Protein AF-A0A1H1L005-F1 (afdb_monomer)

InterPro domains:
  IPR025327 Protein of unknown function DUF4233 [PF14017] (8-118)

Organism: Brevibacterium sandarakinum (NCBI:txid629680)

Mean predicted aligned error: 5.14 Å

pLDDT: mean 87.35, std 7.89, range [63.03, 96.88]

Nearest PDB structures (foldseek):
  5nqn-assembly1_A  TM=6.034E-01  e=4.254E+00  Methylosinus trichosporium OB3b
  6r01-assembly1_A  TM=5.293E-01  e=2.842E+00  Streptomyces lividans 1326
  5nqm-assembly1_A  TM=5.766E-01  e=4.016E+00  Methylosinus trichosporium OB3b
  6q58-assembly1_A  TM=5.335E-01  e=4.506E+00  Streptomyces lividans 1326
  6qyb-assembly1_A  TM=5.284E-01  e=6.010E+00  Streptomyces lividans 1326

Secondary structure (DSSP, 8-state):
-B-SHHHHHHHHHHHHHHHHHHHHHHHIIIIIHHH--S-HHHHHHHHHHHHHHHHHHHHTS--BTT---HHHHHHHHHHHHHHHGGGTSTTHHHHHHHHHHHHHHHHHHHHHHHHHHHHT-

Structure (mmCIF, N/CA/C/O backbone):
data_AF-A0A1H1L005-F1
#
_entry.id   AF-A0A1H1L005-F1
#
loop_
_atom_site.group_PDB
_atom_site.id
_atom_site.type_symbol
_atom_site.label_atom_id
_atom_site.label_alt_id
_atom_site.label_comp_id
_atom_site.label_asym_id
_atom_site.label_entity_id
_atom_site.label_seq_id
_atom_site.pdbx_PDB_ins_code
_atom_site.Cartn_x
_atom_site.Cartn_y
_atom_site.Cartn_z
_atom_site.occupancy
_atom_site.B_iso_or_equiv
_atom_site.auth_seq_id
_atom_site.auth_comp_id
_atom_site.auth_asym_id
_atom_site.auth_atom_id
_atom_site.pdbx_PDB_model_num
ATOM 1 N N . MET A 1 1 ? -13.945 4.319 21.566 1.00 71.94 1 MET A N 1
ATOM 2 C CA . MET A 1 1 ? -12.600 3.715 21.720 1.00 71.94 1 MET A CA 1
ATOM 3 C C . MET A 1 1 ? -11.752 3.962 20.472 1.00 71.94 1 MET A C 1
ATOM 5 O O . MET A 1 1 ? -12.328 4.109 19.393 1.00 71.94 1 MET A O 1
ATOM 9 N N . LYS A 1 2 ? -10.421 4.086 20.618 1.00 74.44 2 LYS A N 1
ATOM 10 C CA . LYS A 1 2 ? -9.481 4.226 19.485 1.00 74.44 2 LYS A CA 1
ATOM 11 C C . LYS A 1 2 ? -9.352 2.876 18.766 1.00 74.44 2 LYS A C 1
ATOM 13 O O . LYS A 1 2 ? -9.221 1.858 19.436 1.00 74.44 2 LYS A O 1
ATOM 18 N N . SER A 1 3 ? -9.413 2.883 17.438 1.00 77.94 3 SER A N 1
ATOM 19 C CA . SER A 1 3 ? -9.249 1.684 16.604 1.00 77.94 3 SER A CA 1
ATOM 20 C C . SER A 1 3 ? -7.772 1.294 16.466 1.00 77.94 3 SER A C 1
ATOM 22 O O . SER A 1 3 ? -6.906 2.175 16.475 1.00 77.94 3 SER A O 1
ATOM 24 N N . LYS A 1 4 ? -7.469 -0.004 16.314 1.00 79.56 4 LYS A N 1
ATOM 25 C CA . LYS A 1 4 ? -6.088 -0.481 16.073 1.00 79.56 4 LYS A CA 1
ATOM 26 C C . LYS A 1 4 ? -5.665 -0.480 14.597 1.00 79.56 4 LYS A C 1
ATOM 28 O O . LYS A 1 4 ? -4.479 -0.651 14.313 1.00 79.56 4 LYS A O 1
ATOM 33 N N . PHE A 1 5 ? -6.593 -0.217 13.674 1.00 81.19 5 PHE A N 1
ATOM 34 C CA . PHE A 1 5 ? -6.327 -0.173 12.230 1.00 81.19 5 PHE A CA 1
ATOM 35 C C . PHE A 1 5 ? -5.168 0.757 11.828 1.00 81.19 5 PHE A C 1
ATOM 37 O O . PHE A 1 5 ? -4.308 0.306 11.072 1.00 81.19 5 PHE A O 1
ATOM 44 N N . PRO A 1 6 ? -5.071 2.012 12.319 1.00 83.94 6 PRO A N 1
ATOM 45 C CA . PRO A 1 6 ? -4.022 2.934 11.876 1.00 83.94 6 PRO A CA 1
ATOM 46 C C . PRO A 1 6 ? -2.606 2.462 12.211 1.00 83.94 6 PRO A C 1
ATOM 48 O O . PRO A 1 6 ? -1.669 2.812 11.507 1.00 83.94 6 PRO A O 1
ATOM 51 N N . VAL A 1 7 ? -2.445 1.665 13.270 1.00 86.56 7 VAL A N 1
ATOM 52 C CA . VAL A 1 7 ? -1.130 1.171 13.692 1.00 86.56 7 VAL A CA 1
ATOM 53 C C . VAL A 1 7 ? -0.712 -0.031 12.847 1.00 86.56 7 VAL A C 1
ATOM 55 O O . VAL A 1 7 ? 0.385 -0.036 12.305 1.00 86.56 7 VAL A O 1
ATOM 58 N N . LEU A 1 8 ? -1.589 -1.033 12.711 1.00 87.81 8 LEU A N 1
ATOM 59 C CA . LEU A 1 8 ? -1.262 -2.286 12.019 1.00 87.81 8 LEU A CA 1
ATOM 60 C C . LEU A 1 8 ? -1.293 -2.156 10.495 1.00 87.81 8 LEU A C 1
ATOM 62 O O . LEU A 1 8 ? -0.403 -2.659 9.827 1.00 87.81 8 LEU A O 1
ATOM 66 N N . CYS A 1 9 ? -2.311 -1.501 9.936 1.00 88.50 9 CYS A N 1
ATOM 67 C CA . CYS A 1 9 ? -2.414 -1.317 8.486 1.00 88.50 9 CYS A CA 1
ATOM 68 C C . CYS A 1 9 ? -1.513 -0.164 8.012 1.00 88.50 9 CYS A C 1
ATOM 70 O O . CYS A 1 9 ? -0.956 -0.218 6.920 1.00 88.50 9 CYS A O 1
ATOM 72 N N . GLY A 1 10 ? -1.348 0.875 8.841 1.00 87.94 10 GLY A N 1
ATOM 73 C CA . GLY A 1 10 ? -0.505 2.023 8.511 1.00 87.94 10 GLY A CA 1
ATOM 74 C C . GLY A 1 10 ? 0.976 1.668 8.402 1.00 87.94 10 GLY A C 1
ATOM 75 O O . GLY A 1 10 ? 1.642 2.176 7.506 1.00 87.94 10 GLY A O 1
ATOM 76 N N . SER A 1 11 ? 1.489 0.765 9.245 1.00 91.56 11 SER A N 1
ATOM 77 C CA . SER A 1 11 ? 2.883 0.315 9.148 1.00 91.56 11 SER A CA 1
ATOM 78 C C . SER A 1 11 ? 3.173 -0.395 7.822 1.00 91.56 11 SER A C 1
ATOM 80 O O . SER A 1 11 ? 4.200 -0.116 7.212 1.00 91.56 11 SER A O 1
ATOM 82 N N . ILE A 1 12 ? 2.250 -1.236 7.338 1.00 92.75 12 ILE A N 1
ATOM 83 C CA . ILE A 1 12 ? 2.375 -1.911 6.036 1.00 92.75 12 ILE A CA 1
ATOM 84 C C . ILE A 1 12 ? 2.445 -0.889 4.900 1.00 92.75 12 ILE A C 1
ATOM 86 O O . ILE A 1 12 ? 3.383 -0.932 4.110 1.00 92.75 12 ILE A O 1
ATOM 90 N N . LEU A 1 13 ? 1.514 0.072 4.872 1.00 89.62 13 LEU A N 1
ATOM 91 C CA . LEU A 1 13 ? 1.487 1.123 3.848 1.00 89.62 13 LEU A CA 1
ATOM 92 C C . LEU A 1 13 ? 2.766 1.968 3.865 1.00 89.62 13 LEU A C 1
ATOM 94 O O . LEU A 1 13 ? 3.284 2.316 2.811 1.00 89.62 13 LEU A O 1
ATOM 98 N N . ILE A 1 14 ? 3.303 2.279 5.049 1.00 92.25 14 ILE A N 1
ATOM 99 C CA . ILE A 1 14 ? 4.568 3.014 5.175 1.00 92.25 14 ILE A CA 1
ATOM 100 C C . ILE A 1 14 ? 5.732 2.189 4.616 1.00 92.25 14 ILE A C 1
ATOM 102 O O . ILE A 1 14 ? 6.546 2.731 3.874 1.00 92.25 14 ILE A O 1
ATOM 106 N N . CYS A 1 15 ? 5.815 0.893 4.930 1.00 92.75 15 CYS A N 1
ATOM 107 C CA . CYS A 1 15 ? 6.839 0.013 4.365 1.00 92.75 15 CYS A CA 1
ATOM 108 C C . CYS A 1 15 ? 6.750 -0.071 2.832 1.00 92.75 15 CYS A C 1
ATOM 110 O O . CYS A 1 15 ? 7.788 -0.058 2.168 1.00 92.75 15 CYS A O 1
ATOM 112 N N . GLU A 1 16 ? 5.542 -0.088 2.263 1.00 91.94 16 GLU A N 1
ATOM 113 C CA . GLU A 1 16 ? 5.354 -0.066 0.806 1.00 91.94 16 GLU A CA 1
ATOM 114 C C . GLU A 1 16 ? 5.920 1.188 0.156 1.00 91.94 16 GLU A C 1
ATOM 116 O O . GLU A 1 16 ? 6.491 1.084 -0.927 1.00 91.94 16 GLU A O 1
ATOM 121 N N . LEU A 1 17 ? 5.827 2.353 0.810 1.00 92.69 17 LEU A N 1
ATOM 122 C CA . LEU A 1 17 ? 6.409 3.585 0.270 1.00 92.69 17 LEU A CA 1
ATOM 123 C C . LEU A 1 17 ? 7.893 3.395 -0.045 1.00 92.69 17 LEU A C 1
ATOM 125 O O . LEU A 1 17 ? 8.337 3.735 -1.137 1.00 9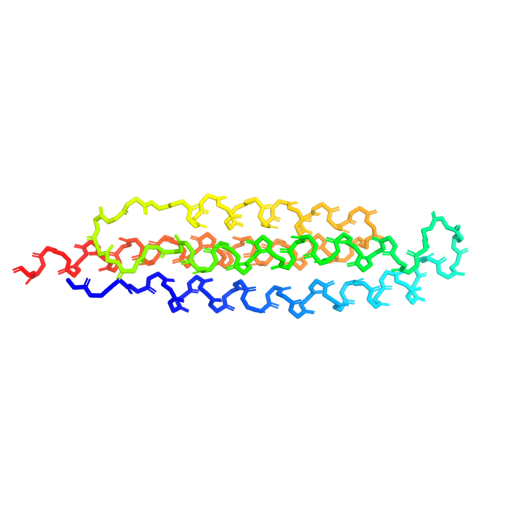2.69 17 LEU A O 1
ATOM 129 N N . PHE A 1 18 ? 8.652 2.797 0.875 1.00 93.88 18 PHE A N 1
ATOM 130 C CA . PHE A 1 18 ? 10.075 2.534 0.657 1.00 93.88 18 PHE A CA 1
ATOM 131 C C . PHE A 1 18 ? 10.306 1.554 -0.494 1.00 93.88 18 PHE A C 1
ATOM 133 O O . PHE A 1 18 ? 11.165 1.785 -1.346 1.00 93.88 18 PHE A O 1
ATOM 140 N N . ILE A 1 19 ? 9.512 0.485 -0.553 1.00 93.31 19 ILE A N 1
ATOM 141 C CA . ILE A 1 19 ? 9.643 -0.554 -1.581 1.00 93.31 19 ILE A CA 1
ATOM 142 C C . ILE A 1 19 ? 9.344 -0.010 -2.968 1.00 93.31 19 ILE A C 1
ATOM 144 O O . ILE A 1 19 ? 10.067 -0.333 -3.903 1.00 93.31 19 ILE A O 1
ATOM 148 N N . VAL A 1 20 ? 8.330 0.840 -3.110 1.00 93.44 20 VAL A N 1
ATOM 149 C CA . VAL A 1 20 ? 7.957 1.442 -4.394 1.00 93.44 20 VAL A CA 1
ATOM 150 C C . VAL A 1 20 ? 9.107 2.276 -4.967 1.00 93.44 20 VAL A C 1
ATOM 152 O O . VAL A 1 20 ? 9.411 2.167 -6.154 1.00 93.44 20 VAL A O 1
ATOM 155 N N . TYR A 1 21 ? 9.814 3.050 -4.140 1.00 93.56 21 TYR A N 1
ATOM 156 C CA . TYR A 1 21 ? 10.984 3.805 -4.606 1.00 93.56 21 TYR A CA 1
ATOM 157 C C . TYR A 1 21 ? 12.205 2.914 -4.865 1.00 93.56 21 TYR A C 1
ATOM 159 O O . TYR A 1 21 ? 12.944 3.159 -5.818 1.00 93.56 21 TYR A O 1
ATOM 167 N N . PHE A 1 22 ? 12.406 1.846 -4.090 1.00 93.50 22 PHE A N 1
ATOM 168 C CA . PHE A 1 22 ? 13.437 0.854 -4.412 1.00 93.50 22 PHE A CA 1
ATOM 169 C C . PHE A 1 22 ? 13.138 0.117 -5.718 1.00 93.50 22 PHE A C 1
ATOM 171 O O . PHE A 1 22 ? 14.051 -0.073 -6.515 1.00 93.50 22 PHE A O 1
ATOM 178 N N . ALA A 1 23 ? 11.874 -0.198 -5.996 1.00 91.56 23 ALA A N 1
ATOM 179 C CA . ALA A 1 23 ? 11.451 -0.790 -7.257 1.00 91.56 23 ALA A CA 1
ATOM 180 C C . ALA A 1 23 ? 11.777 0.125 -8.446 1.00 91.56 23 ALA A C 1
ATOM 182 O O . ALA A 1 23 ? 12.233 -0.372 -9.472 1.00 91.56 23 ALA A O 1
ATOM 183 N N . VAL A 1 24 ? 11.643 1.452 -8.302 1.00 91.94 24 VAL A N 1
ATOM 184 C CA . VAL A 1 24 ? 12.103 2.412 -9.325 1.00 91.94 24 VAL A CA 1
ATOM 185 C C . VAL A 1 24 ? 13.606 2.311 -9.552 1.00 91.94 24 VAL A C 1
ATOM 187 O O . VAL A 1 24 ? 14.035 2.254 -10.702 1.00 91.94 24 VAL A O 1
ATOM 190 N N . LEU A 1 25 ? 14.412 2.277 -8.486 1.00 91.19 25 LEU A N 1
ATOM 191 C CA . LEU A 1 25 ? 15.869 2.162 -8.612 1.00 91.19 25 LEU A CA 1
ATOM 192 C C . LEU A 1 25 ? 16.273 0.838 -9.272 1.00 91.19 25 LEU A C 1
ATOM 194 O O . LEU A 1 25 ? 17.151 0.826 -10.134 1.00 91.19 25 LEU A O 1
ATOM 198 N N . THR A 1 26 ? 15.605 -0.260 -8.915 1.00 90.88 26 THR A N 1
ATOM 199 C CA . THR A 1 26 ? 15.804 -1.577 -9.528 1.00 90.88 26 THR A CA 1
ATOM 200 C C . THR A 1 26 ? 15.400 -1.578 -11.002 1.00 90.88 26 THR A C 1
ATOM 202 O O . THR A 1 26 ? 16.196 -1.993 -11.840 1.00 90.88 26 THR A O 1
ATOM 205 N N . ALA A 1 27 ? 14.214 -1.061 -11.339 1.00 88.62 27 ALA A N 1
ATOM 206 C CA . ALA A 1 27 ? 13.734 -0.956 -12.718 1.00 88.62 27 ALA A CA 1
ATOM 207 C C . ALA A 1 27 ? 14.667 -0.091 -13.574 1.00 88.62 27 ALA A C 1
ATOM 209 O O . ALA A 1 27 ? 15.019 -0.462 -14.693 1.00 88.62 27 ALA A O 1
ATOM 210 N N . TYR A 1 28 ? 15.109 1.047 -13.032 1.00 87.06 28 TYR A N 1
ATOM 211 C CA . TYR A 1 28 ? 16.026 1.942 -13.723 1.00 87.06 28 TYR A CA 1
ATOM 212 C C . TYR A 1 28 ? 17.402 1.301 -13.945 1.00 87.06 28 TYR A C 1
ATOM 214 O O . TYR A 1 28 ? 17.963 1.398 -15.036 1.00 87.06 28 TYR A O 1
ATOM 222 N N . GLY A 1 29 ? 17.937 0.637 -12.918 1.00 83.94 29 GLY A N 1
ATOM 223 C CA . GLY A 1 29 ? 19.269 0.038 -12.947 1.00 83.94 29 GLY A CA 1
ATOM 224 C C . GLY A 1 29 ? 19.380 -1.220 -13.809 1.00 83.94 29 GLY A C 1
ATOM 225 O O . GLY A 1 29 ? 20.430 -1.423 -14.415 1.00 83.94 29 GLY A O 1
ATOM 226 N N . LEU A 1 30 ? 18.330 -2.046 -13.863 1.00 80.69 30 LEU A N 1
ATOM 227 C CA . LEU A 1 30 ? 18.365 -3.352 -14.532 1.00 80.69 30 LEU A CA 1
ATOM 228 C C . LEU A 1 30 ? 17.716 -3.349 -15.920 1.00 80.69 30 LEU A C 1
ATOM 230 O O . LEU A 1 30 ? 18.279 -3.917 -16.848 1.00 80.69 30 LEU A O 1
ATOM 234 N N . GLU A 1 31 ? 16.557 -2.709 -16.071 1.00 71.38 31 GLU A N 1
ATOM 235 C CA . GLU A 1 31 ? 15.689 -2.909 -17.242 1.00 71.38 31 GLU A CA 1
ATOM 236 C C . GLU A 1 31 ? 15.739 -1.705 -18.190 1.00 71.38 31 GLU A C 1
ATOM 238 O O . GLU A 1 31 ? 15.993 -1.820 -19.388 1.00 71.38 31 GLU A O 1
ATOM 243 N N . VAL A 1 32 ? 15.550 -0.502 -17.646 1.00 70.12 32 VAL A N 1
ATOM 244 C CA . VAL A 1 32 ? 15.390 0.717 -18.450 1.00 70.12 32 VAL A CA 1
ATOM 245 C C . VAL A 1 32 ? 16.683 1.156 -19.123 1.00 70.12 32 VAL A C 1
ATOM 247 O O . VAL A 1 32 ? 16.665 1.564 -20.284 1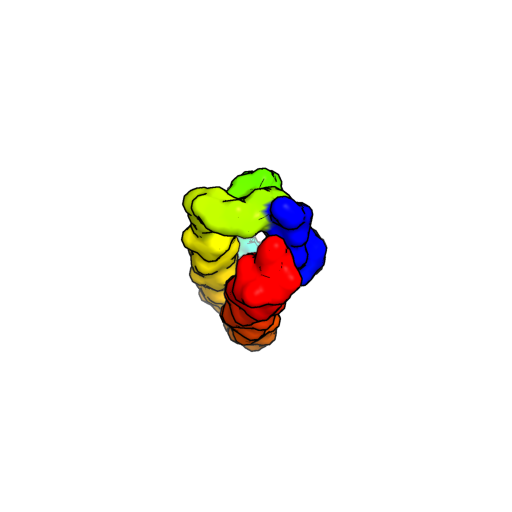.00 70.12 32 VAL A O 1
ATOM 250 N N . LYS A 1 33 ? 17.816 1.048 -18.423 1.00 64.44 33 LYS A N 1
ATOM 251 C CA . LYS A 1 33 ? 19.116 1.403 -19.000 1.00 64.44 33 LYS A CA 1
ATOM 252 C C . LYS A 1 33 ? 19.512 0.476 -20.158 1.00 64.44 33 LYS A C 1
ATOM 254 O O . LYS A 1 33 ? 20.330 0.864 -20.982 1.00 64.44 33 LYS A O 1
ATOM 259 N N . ALA A 1 34 ? 18.945 -0.731 -20.204 1.00 63.03 34 ALA A N 1
ATOM 260 C CA . ALA A 1 34 ? 19.203 -1.719 -21.244 1.00 63.03 34 ALA A CA 1
ATOM 261 C C . ALA A 1 34 ? 18.210 -1.630 -22.417 1.00 63.03 34 ALA A C 1
ATOM 263 O O . ALA A 1 34 ? 18.590 -1.927 -23.546 1.00 63.03 34 ALA A O 1
ATOM 264 N N . ALA A 1 35 ? 16.959 -1.224 -22.164 1.00 66.19 35 ALA A N 1
ATOM 265 C CA . ALA A 1 35 ? 15.874 -1.285 -23.146 1.00 66.19 35 ALA A CA 1
ATOM 266 C C . ALA A 1 35 ? 15.448 0.067 -23.760 1.00 66.19 35 ALA A C 1
ATOM 268 O O . ALA A 1 35 ? 14.608 0.056 -24.656 1.00 66.19 35 ALA A O 1
ATOM 269 N N . GLU A 1 36 ? 15.945 1.215 -23.266 1.00 67.00 36 GLU A N 1
ATOM 270 C CA . GLU A 1 36 ? 15.556 2.587 -23.689 1.00 67.00 36 GLU A CA 1
ATOM 271 C C . GLU A 1 36 ? 14.031 2.863 -23.727 1.00 67.00 36 GLU A C 1
ATOM 273 O O . GLU A 1 36 ? 13.567 3.850 -24.293 1.00 67.00 36 GLU A O 1
ATOM 278 N N . SER A 1 37 ? 13.219 2.017 -23.091 1.00 68.25 37 SER A N 1
ATOM 279 C CA . SER A 1 37 ? 11.763 2.008 -23.265 1.00 68.25 37 SER A CA 1
ATOM 280 C C . SER A 1 37 ? 11.015 3.012 -22.384 1.00 68.25 37 SER A C 1
ATOM 282 O O . SER A 1 37 ? 9.943 3.487 -22.757 1.00 68.25 37 SER A O 1
ATOM 284 N N . LEU A 1 38 ? 11.554 3.341 -21.207 1.00 71.88 38 LEU A N 1
ATOM 285 C CA . LEU A 1 38 ? 10.918 4.201 -20.205 1.00 71.88 38 LEU A CA 1
ATOM 286 C C . LEU A 1 38 ? 11.921 5.224 -19.679 1.00 71.88 38 LEU A C 1
ATOM 288 O O . LEU A 1 38 ? 13.057 4.892 -19.380 1.00 71.88 38 LEU A O 1
ATOM 292 N N . SER A 1 39 ? 11.514 6.475 -19.498 1.00 83.25 39 SER A N 1
ATOM 293 C CA . SER A 1 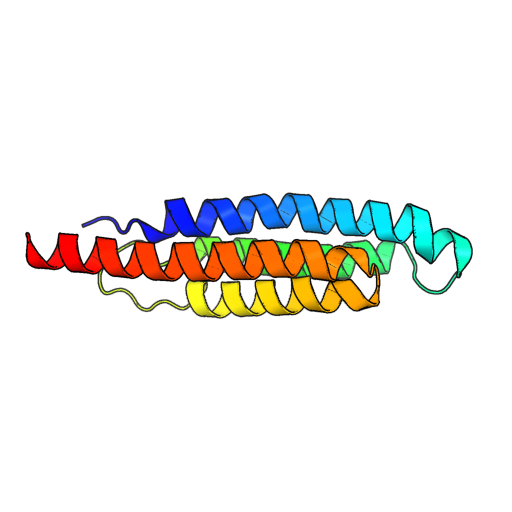39 ? 12.362 7.469 -18.831 1.00 83.25 39 SER A CA 1
ATOM 294 C C . SER A 1 39 ? 12.295 7.333 -17.304 1.00 83.25 39 SER A C 1
ATOM 296 O O . SER A 1 39 ? 11.274 6.930 -16.736 1.00 83.25 39 SER A O 1
ATOM 298 N N . LEU A 1 40 ? 13.355 7.762 -16.608 1.00 84.06 40 LEU A N 1
ATOM 299 C CA . LEU A 1 40 ? 13.362 7.854 -15.141 1.00 84.06 40 LEU A CA 1
ATOM 300 C C . LEU A 1 40 ? 12.186 8.698 -14.612 1.00 84.06 40 LEU A C 1
ATOM 302 O O . LEU A 1 40 ? 11.593 8.364 -13.587 1.00 84.06 40 LEU A O 1
ATOM 306 N N . GLY A 1 41 ? 11.810 9.758 -15.336 1.00 87.12 41 GLY A N 1
ATOM 307 C CA . GLY A 1 41 ? 10.675 10.611 -14.980 1.00 87.12 41 GLY A CA 1
ATOM 308 C C . GLY A 1 41 ? 9.341 9.858 -14.962 1.00 87.12 41 GLY A C 1
ATOM 309 O O . GLY A 1 41 ? 8.546 10.054 -14.047 1.00 87.12 41 GLY A O 1
ATOM 310 N N . GLN A 1 42 ? 9.112 8.950 -15.917 1.00 87.75 42 GLN A N 1
ATOM 311 C CA . GLN A 1 42 ? 7.891 8.135 -15.967 1.00 87.75 42 GLN A CA 1
ATOM 312 C C . GLN A 1 42 ? 7.823 7.128 -14.813 1.00 87.75 42 GLN A C 1
ATOM 314 O O . GLN A 1 42 ? 6.764 6.973 -14.203 1.00 87.75 42 GLN A O 1
ATOM 319 N N . LEU A 1 43 ? 8.948 6.489 -14.471 1.00 87.88 43 LEU A N 1
ATOM 320 C CA . LEU A 1 43 ? 9.014 5.576 -13.326 1.00 87.88 43 LEU A CA 1
ATOM 321 C C . LEU A 1 43 ? 8.740 6.304 -12.005 1.00 87.88 43 LEU A C 1
ATOM 323 O O . LEU A 1 43 ? 7.932 5.843 -11.199 1.00 87.88 43 LEU A O 1
ATOM 327 N N . LEU A 1 44 ? 9.372 7.464 -11.801 1.00 91.75 44 LEU A N 1
ATOM 328 C CA . LEU A 1 44 ? 9.161 8.281 -10.606 1.00 91.75 44 LEU A CA 1
ATOM 329 C C . LEU A 1 44 ? 7.723 8.790 -10.505 1.00 91.75 44 LEU A C 1
ATOM 331 O O . LEU A 1 44 ? 7.175 8.830 -9.403 1.00 91.75 44 LEU A O 1
ATOM 335 N N . LEU A 1 45 ? 7.098 9.146 -11.630 1.00 92.75 45 LEU A N 1
ATOM 336 C CA . LEU A 1 45 ? 5.695 9.548 -11.655 1.00 92.75 45 LEU A CA 1
ATOM 337 C C . LEU A 1 45 ? 4.783 8.392 -11.226 1.00 92.75 45 LEU A C 1
ATOM 339 O O . LEU A 1 45 ? 3.966 8.574 -10.324 1.00 92.75 45 LEU A O 1
ATOM 343 N N . GLY A 1 46 ? 4.955 7.201 -11.808 1.00 90.75 46 GLY A N 1
ATOM 344 C CA . GLY A 1 46 ? 4.169 6.018 -11.443 1.00 90.75 46 GLY A CA 1
ATOM 345 C C . GLY A 1 46 ? 4.326 5.644 -9.966 1.00 90.75 46 GLY A C 1
ATOM 346 O O . GLY A 1 46 ? 3.337 5.462 -9.256 1.00 90.75 46 GLY A O 1
ATOM 347 N N . ALA A 1 47 ? 5.564 5.633 -9.472 1.00 92.25 47 ALA A N 1
ATOM 348 C CA . ALA A 1 47 ? 5.867 5.401 -8.064 1.00 92.25 47 ALA A CA 1
ATOM 349 C C . ALA A 1 47 ? 5.245 6.451 -7.135 1.00 92.25 47 ALA A C 1
ATOM 351 O O . ALA A 1 47 ? 4.673 6.106 -6.102 1.00 92.25 47 ALA A O 1
ATOM 352 N N . SER A 1 48 ? 5.293 7.729 -7.518 1.00 92.94 48 SER A N 1
ATOM 353 C CA . SER A 1 48 ? 4.704 8.815 -6.730 1.00 92.94 48 SER A CA 1
ATOM 354 C C . SER A 1 48 ? 3.180 8.711 -6.657 1.00 92.94 48 SER A C 1
ATOM 356 O O . SER A 1 48 ? 2.604 8.994 -5.609 1.00 92.94 48 SER A O 1
ATOM 358 N N . VAL A 1 49 ? 2.515 8.251 -7.722 1.00 93.56 49 VAL A N 1
ATOM 359 C CA . VAL A 1 49 ? 1.066 7.984 -7.700 1.00 93.56 49 VAL A CA 1
ATOM 360 C C . VAL A 1 49 ? 0.729 6.887 -6.688 1.00 93.56 49 VAL A C 1
ATOM 362 O O . VAL A 1 49 ? -0.166 7.076 -5.862 1.00 93.56 49 VAL A O 1
ATOM 365 N N . ILE A 1 50 ? 1.467 5.772 -6.698 1.00 92.94 50 ILE A N 1
ATOM 366 C CA . ILE A 1 50 ? 1.275 4.684 -5.724 1.00 92.94 50 ILE A CA 1
ATOM 367 C C . ILE A 1 50 ? 1.541 5.191 -4.300 1.00 92.94 50 ILE A C 1
ATOM 369 O O . ILE A 1 50 ? 0.748 4.930 -3.395 1.00 92.94 50 ILE A O 1
ATOM 373 N N . ALA A 1 51 ? 2.603 5.976 -4.108 1.00 92.31 51 ALA A N 1
ATOM 374 C CA . ALA A 1 51 ? 2.958 6.547 -2.815 1.00 92.31 51 ALA A CA 1
ATOM 375 C C . ALA A 1 51 ? 1.867 7.476 -2.262 1.00 92.31 51 ALA A C 1
ATOM 377 O O . ALA A 1 51 ? 1.456 7.346 -1.107 1.00 92.31 51 ALA A O 1
ATOM 378 N N . VAL A 1 52 ? 1.339 8.379 -3.091 1.00 93.50 52 VAL A N 1
ATOM 379 C CA . VAL A 1 52 ? 0.231 9.263 -2.707 1.00 93.50 52 VAL A CA 1
ATOM 380 C C . VAL A 1 52 ? -1.007 8.445 -2.343 1.00 93.50 52 VAL A C 1
ATOM 382 O O . VAL A 1 52 ? -1.625 8.717 -1.315 1.00 93.50 52 VAL A O 1
ATOM 385 N N . LEU A 1 53 ? -1.348 7.411 -3.118 1.00 91.56 53 LEU A N 1
ATOM 386 C CA . LEU A 1 53 ? -2.477 6.532 -2.799 1.00 91.56 53 LEU A CA 1
ATOM 387 C C . LEU A 1 53 ? -2.282 5.794 -1.470 1.00 91.56 53 LEU A C 1
ATOM 389 O O . LEU A 1 53 ? -3.229 5.708 -0.686 1.00 91.56 53 LEU A O 1
ATOM 393 N N . ALA A 1 54 ? -1.072 5.319 -1.175 1.00 90.56 54 ALA A N 1
ATOM 394 C CA . ALA A 1 54 ? -0.749 4.680 0.098 1.00 90.56 54 ALA A CA 1
ATOM 395 C C . ALA A 1 54 ? -0.857 5.658 1.280 1.00 90.56 54 ALA A C 1
ATOM 397 O O . ALA A 1 54 ? -1.449 5.319 2.308 1.00 90.56 54 ALA A O 1
ATOM 398 N N . ILE A 1 55 ? -0.384 6.898 1.123 1.00 90.44 55 ILE A N 1
ATOM 399 C CA . ILE A 1 55 ? -0.524 7.951 2.142 1.00 90.44 55 ILE A CA 1
ATOM 400 C C . ILE A 1 55 ? -2.002 8.293 2.366 1.00 90.44 55 ILE A C 1
ATOM 402 O O . ILE A 1 55 ? -2.466 8.323 3.507 1.00 90.44 55 ILE A O 1
ATOM 406 N N . VAL A 1 56 ? -2.765 8.513 1.293 1.00 90.19 56 VAL A N 1
ATOM 407 C CA . VAL A 1 56 ? -4.202 8.818 1.373 1.00 90.19 56 VAL A CA 1
ATOM 408 C C . VAL A 1 56 ? -4.960 7.659 2.023 1.00 90.19 56 VAL A C 1
ATOM 410 O O . VAL A 1 56 ? -5.785 7.885 2.909 1.00 90.19 56 VAL A O 1
ATOM 413 N N . SER A 1 57 ? -4.633 6.420 1.654 1.00 88.50 57 SER A N 1
ATOM 414 C CA . SER A 1 57 ? -5.157 5.207 2.284 1.00 88.50 57 SER A CA 1
ATOM 415 C C . SER A 1 57 ? -4.893 5.199 3.793 1.00 88.50 57 SER A C 1
ATOM 417 O O . SER A 1 57 ? -5.834 5.056 4.578 1.00 88.50 57 SER A O 1
ATOM 419 N N . ALA A 1 58 ? -3.649 5.459 4.211 1.00 88.19 58 ALA A N 1
ATOM 420 C CA . ALA A 1 58 ? -3.257 5.488 5.618 1.00 88.19 58 ALA A CA 1
ATOM 421 C C . ALA A 1 58 ? -3.985 6.592 6.406 1.00 88.19 58 ALA A C 1
ATOM 423 O O . ALA A 1 58 ? -4.435 6.368 7.533 1.00 88.19 58 ALA A O 1
ATOM 424 N N . VAL A 1 59 ? -4.154 7.776 5.809 1.00 87.06 59 VAL A N 1
ATOM 425 C CA . VAL A 1 59 ? -4.885 8.903 6.414 1.00 87.06 59 VAL A CA 1
ATOM 426 C C . VAL A 1 59 ? -6.372 8.582 6.586 1.00 87.06 59 VAL A C 1
ATOM 428 O O . VAL A 1 59 ? -6.968 8.978 7.593 1.00 87.06 59 VAL A O 1
ATOM 431 N N . LEU A 1 60 ? -6.958 7.853 5.633 1.00 86.25 60 LEU A N 1
ATOM 432 C CA . LEU A 1 60 ? -8.373 7.474 5.599 1.00 86.25 60 LEU A CA 1
ATOM 433 C C . LEU A 1 60 ? -8.687 6.154 6.322 1.00 86.25 60 LEU A C 1
ATOM 435 O O . LEU A 1 60 ? -9.834 5.687 6.283 1.00 86.25 60 LEU A O 1
ATOM 439 N N . LEU A 1 61 ? -7.707 5.543 6.995 1.00 85.06 61 LEU A N 1
ATOM 440 C CA . LEU A 1 61 ? -7.959 4.398 7.865 1.00 85.06 61 LEU A CA 1
ATOM 441 C C . LEU A 1 61 ? -8.899 4.794 9.020 1.00 85.06 61 LEU A C 1
ATOM 443 O O . LEU A 1 61 ? -8.772 5.883 9.592 1.00 85.06 61 LEU A O 1
ATOM 447 N N . PRO A 1 62 ? -9.848 3.917 9.397 1.00 81.19 62 PRO A N 1
ATOM 448 C CA . PRO A 1 62 ? -10.813 4.210 10.450 1.00 81.19 62 PRO A CA 1
ATOM 449 C C . PRO A 1 62 ? -10.087 4.444 11.782 1.00 81.19 62 PRO A C 1
ATOM 451 O O . PRO A 1 62 ? -9.369 3.579 12.278 1.00 81.19 62 PRO A O 1
ATOM 454 N N . ARG A 1 63 ? -10.277 5.626 12.382 1.00 79.81 63 ARG A N 1
ATOM 455 C CA . ARG A 1 63 ? -9.645 5.990 13.671 1.00 79.81 63 ARG A CA 1
ATOM 456 C C . ARG A 1 63 ? -10.525 5.640 14.871 1.00 79.81 63 ARG A C 1
ATOM 458 O O . ARG A 1 63 ? -10.041 5.536 16.001 1.00 79.81 63 ARG A O 1
ATOM 465 N N . ARG A 1 64 ? -11.823 5.458 14.631 1.00 75.44 64 ARG A N 1
ATOM 466 C CA . ARG A 1 64 ? -12.842 5.111 15.628 1.00 75.44 64 ARG A CA 1
ATOM 467 C C . ARG A 1 64 ? -13.515 3.799 15.231 1.00 75.44 64 ARG A C 1
ATOM 469 O O . ARG A 1 64 ? -13.787 3.565 14.055 1.00 75.44 64 ARG A O 1
ATOM 476 N N . ILE A 1 65 ? -13.829 2.977 16.228 1.00 73.19 65 ILE A N 1
ATOM 477 C CA . ILE A 1 65 ? -14.630 1.762 16.038 1.00 73.19 65 ILE A CA 1
ATOM 478 C C . ILE A 1 65 ? -16.027 2.163 15.530 1.00 73.19 65 ILE A C 1
ATOM 480 O O . ILE A 1 65 ? -16.630 3.085 16.073 1.00 73.19 65 ILE A O 1
ATOM 484 N N . GLY A 1 66 ? -16.509 1.505 14.469 1.00 68.94 66 GLY A N 1
ATOM 485 C CA . GLY A 1 66 ? -17.806 1.789 13.828 1.00 68.94 66 GLY A CA 1
ATOM 486 C C . GLY A 1 66 ? -17.769 2.804 12.675 1.00 68.94 66 GLY A C 1
ATOM 487 O O . GLY A 1 66 ? -18.780 3.006 12.008 1.00 68.94 66 GLY A O 1
ATOM 488 N N . GLN A 1 67 ? -16.618 3.423 12.392 1.00 77.88 67 GLN A N 1
ATOM 489 C CA . GLN A 1 67 ? -16.465 4.338 11.258 1.00 77.88 67 GLN A CA 1
ATOM 490 C C . GLN A 1 67 ? -16.440 3.577 9.917 1.00 77.88 67 GLN A C 1
ATOM 492 O O . GLN A 1 67 ? -15.947 2.447 9.836 1.00 77.88 67 GLN A O 1
ATOM 497 N N . LYS A 1 68 ? -16.936 4.214 8.843 1.00 74.75 68 LYS A N 1
ATOM 498 C CA . LYS A 1 68 ? -16.768 3.716 7.465 1.00 74.75 68 LYS A CA 1
ATOM 499 C C . LYS A 1 68 ? -15.277 3.484 7.174 1.00 74.75 68 LYS A C 1
ATOM 501 O O . LYS A 1 68 ? -14.429 4.198 7.706 1.00 74.75 68 LYS A O 1
ATOM 506 N N . ARG A 1 69 ? -14.964 2.495 6.327 1.00 80.81 69 ARG A N 1
ATOM 507 C CA . ARG A 1 69 ? -13.593 1.997 6.085 1.00 80.81 69 ARG A CA 1
ATOM 508 C C . ARG A 1 69 ? -13.042 2.330 4.682 1.00 80.81 69 ARG A C 1
ATOM 510 O O . ARG A 1 69 ? -12.559 1.416 4.015 1.00 80.81 69 ARG A O 1
ATOM 517 N N . PRO A 1 70 ? -13.096 3.588 4.199 1.00 82.50 70 PRO A N 1
ATOM 518 C CA . PRO A 1 70 ? -12.633 3.914 2.849 1.00 82.50 70 PRO A CA 1
ATOM 519 C C . PRO A 1 70 ? -11.131 3.639 2.661 1.00 82.50 70 PRO A C 1
ATOM 521 O O . PRO A 1 70 ? -10.740 3.152 1.605 1.00 82.50 70 PRO A O 1
ATOM 524 N N . GLY A 1 71 ? -10.302 3.839 3.698 1.00 81.62 71 GLY A N 1
ATOM 525 C CA . GLY A 1 71 ? -8.868 3.531 3.636 1.00 81.62 71 GLY A CA 1
ATOM 526 C C . GLY A 1 71 ? -8.557 2.051 3.380 1.00 81.62 71 GLY A C 1
ATOM 527 O O . GLY A 1 71 ? -7.593 1.736 2.699 1.00 81.62 71 GLY A O 1
ATOM 528 N N . VAL A 1 72 ? -9.406 1.116 3.825 1.00 87.31 72 VAL A N 1
ATOM 529 C CA . VAL A 1 72 ? -9.167 -0.317 3.565 1.00 87.31 72 VAL A CA 1
ATOM 530 C C . VAL A 1 72 ? -9.334 -0.645 2.079 1.00 87.31 72 VAL A C 1
ATOM 532 O O . VAL A 1 72 ? -8.547 -1.409 1.527 1.00 87.31 72 VAL A O 1
ATOM 535 N N . ALA A 1 73 ? -10.331 -0.050 1.419 1.00 89.88 73 ALA A N 1
ATOM 536 C CA . ALA A 1 73 ? -10.539 -0.232 -0.016 1.00 89.88 73 ALA A CA 1
ATOM 537 C C . ALA A 1 73 ? -9.382 0.368 -0.829 1.00 89.88 73 ALA A C 1
ATOM 539 O O . ALA A 1 73 ? -8.875 -0.280 -1.740 1.00 89.88 73 ALA A O 1
ATOM 540 N N . LEU A 1 74 ? -8.914 1.565 -0.457 1.00 89.56 74 LEU A N 1
ATOM 541 C CA . LEU A 1 74 ? -7.759 2.194 -1.104 1.00 89.56 74 LEU A CA 1
ATOM 542 C C . LEU A 1 74 ? -6.471 1.391 -0.915 1.00 89.56 74 LEU A C 1
ATOM 544 O O . LEU A 1 74 ? -5.692 1.279 -1.854 1.00 89.56 74 LEU A O 1
ATOM 548 N N . GLY A 1 75 ? -6.256 0.786 0.253 1.00 91.31 75 GLY A N 1
ATOM 549 C CA . GLY A 1 75 ? -5.103 -0.088 0.457 1.00 91.31 75 GLY A CA 1
ATOM 550 C C . GLY A 1 75 ? -5.114 -1.305 -0.471 1.00 91.31 75 GLY A C 1
ATOM 551 O O . GLY A 1 75 ? -4.082 -1.629 -1.038 1.00 91.31 75 GLY A O 1
ATOM 552 N N . TRP A 1 76 ? -6.273 -1.913 -0.743 1.00 94.69 76 TRP A N 1
ATOM 553 C CA . TRP A 1 76 ? -6.368 -2.969 -1.763 1.00 94.69 76 TRP A CA 1
ATOM 554 C C . TRP A 1 76 ? -6.043 -2.480 -3.178 1.00 94.69 76 TRP A C 1
ATOM 556 O O . TRP A 1 76 ? -5.437 -3.216 -3.952 1.00 94.69 76 TRP A O 1
ATOM 566 N N . VAL A 1 77 ? -6.395 -1.236 -3.515 1.00 95.00 77 VAL A N 1
ATOM 567 C CA . VAL A 1 77 ? -5.980 -0.630 -4.790 1.00 95.00 77 VAL A CA 1
ATOM 568 C C . VAL A 1 77 ? -4.457 -0.496 -4.847 1.00 95.00 77 VAL A C 1
ATOM 570 O O . VAL A 1 77 ? -3.858 -0.878 -5.848 1.00 95.00 77 VAL A O 1
ATOM 573 N N . VAL A 1 78 ? -3.822 -0.031 -3.766 1.00 93.94 78 VAL A N 1
ATOM 574 C CA . VAL A 1 78 ? -2.353 0.040 -3.657 1.00 93.94 78 VAL A CA 1
ATOM 575 C C . VAL A 1 78 ? -1.724 -1.341 -3.847 1.00 93.94 78 VAL A C 1
ATOM 577 O O . VAL A 1 78 ? -0.788 -1.465 -4.630 1.00 93.94 78 VAL A O 1
ATOM 580 N N . GLN A 1 79 ? -2.293 -2.383 -3.235 1.00 95.69 79 GLN A N 1
ATOM 581 C CA . GLN A 1 79 ? -1.819 -3.759 -3.401 1.00 95.69 79 GLN A CA 1
ATOM 582 C C . GLN A 1 79 ? -1.847 -4.229 -4.866 1.00 95.69 79 GLN A C 1
ATOM 584 O O . GLN A 1 79 ? -0.888 -4.823 -5.356 1.00 95.69 79 GLN A O 1
ATOM 589 N N . ILE A 1 80 ? -2.930 -3.942 -5.593 1.00 95.56 80 ILE A N 1
ATOM 590 C CA . ILE A 1 80 ? -3.057 -4.309 -7.013 1.00 95.56 80 ILE A CA 1
ATOM 591 C C . ILE A 1 80 ? -2.055 -3.528 -7.871 1.00 95.56 80 ILE A C 1
ATOM 593 O O . ILE A 1 80 ? -1.457 -4.092 -8.791 1.00 95.56 80 ILE A O 1
ATOM 597 N N . LEU A 1 81 ? -1.844 -2.244 -7.574 1.00 94.00 81 LEU A N 1
ATOM 598 C CA . LEU A 1 81 ? -0.848 -1.429 -8.272 1.00 94.00 81 LEU A CA 1
ATOM 599 C C . LEU A 1 81 ? 0.572 -1.941 -8.018 1.00 94.00 81 LEU A C 1
ATOM 601 O O . LEU A 1 81 ? 1.361 -2.041 -8.958 1.00 94.00 81 LEU A O 1
ATOM 605 N N . LEU A 1 82 ? 0.878 -2.332 -6.778 1.00 94.12 82 LEU A N 1
ATOM 606 C CA . LEU A 1 82 ? 2.161 -2.933 -6.431 1.00 94.12 82 LEU A CA 1
ATOM 607 C C . LEU A 1 82 ? 2.363 -4.257 -7.178 1.00 94.12 82 LEU A C 1
ATOM 609 O O . LEU A 1 82 ? 3.417 -4.465 -7.772 1.00 94.12 82 LEU A O 1
ATOM 613 N N . LEU A 1 83 ? 1.339 -5.110 -7.249 1.00 96.06 83 LEU A N 1
ATOM 614 C CA . LEU A 1 83 ? 1.385 -6.342 -8.043 1.00 96.06 83 LEU A CA 1
ATOM 615 C C . LEU A 1 83 ? 1.605 -6.063 -9.536 1.00 96.06 83 LEU A C 1
ATOM 617 O O . LEU A 1 83 ? 2.391 -6.748 -10.184 1.00 96.06 83 LEU A O 1
ATOM 621 N N . SER A 1 84 ? 0.961 -5.024 -10.070 1.00 94.06 84 SER A N 1
ATOM 622 C CA . SER A 1 84 ? 1.104 -4.610 -11.472 1.00 94.06 84 SER A CA 1
ATOM 623 C C . SER A 1 84 ? 2.514 -4.103 -11.794 1.00 94.06 84 SER A C 1
ATOM 625 O O . SER A 1 84 ? 2.962 -4.220 -12.932 1.00 94.06 84 SER A O 1
ATOM 627 N N . SER A 1 85 ? 3.265 -3.605 -10.803 1.00 90.56 85 SER A N 1
ATOM 628 C CA . SER A 1 85 ? 4.683 -3.264 -10.997 1.00 90.56 85 SER A CA 1
ATOM 629 C C . SER A 1 85 ? 5.556 -4.485 -11.341 1.00 90.56 85 SER A C 1
ATOM 631 O O . SER A 1 85 ? 6.619 -4.328 -11.944 1.00 90.56 85 SER A O 1
ATOM 633 N N . GLY A 1 86 ? 5.066 -5.702 -11.064 1.00 91.31 86 GLY A N 1
ATOM 634 C CA . GLY A 1 86 ? 5.663 -6.972 -11.480 1.00 91.31 86 GLY A CA 1
ATOM 635 C C . GLY A 1 86 ? 5.889 -7.104 -12.986 1.00 91.31 86 GLY A C 1
ATOM 636 O O . GLY A 1 86 ? 6.835 -7.765 -13.402 1.00 91.31 86 GLY A O 1
ATOM 637 N N . PHE A 1 87 ? 5.081 -6.433 -13.811 1.00 90.00 87 PHE A N 1
ATOM 638 C CA . PHE A 1 87 ? 5.269 -6.433 -15.267 1.00 90.00 87 PHE A CA 1
ATOM 639 C C . PHE A 1 87 ? 6.493 -5.632 -15.724 1.00 90.00 87 PHE A C 1
ATOM 641 O O . PHE A 1 87 ? 6.974 -5.846 -16.831 1.00 90.00 87 PHE A O 1
ATOM 648 N N . ILE A 1 88 ? 6.987 -4.717 -14.887 1.00 87.06 88 ILE A N 1
ATOM 649 C CA . ILE A 1 88 ? 8.214 -3.955 -15.146 1.00 87.06 88 ILE A CA 1
ATOM 650 C C . ILE A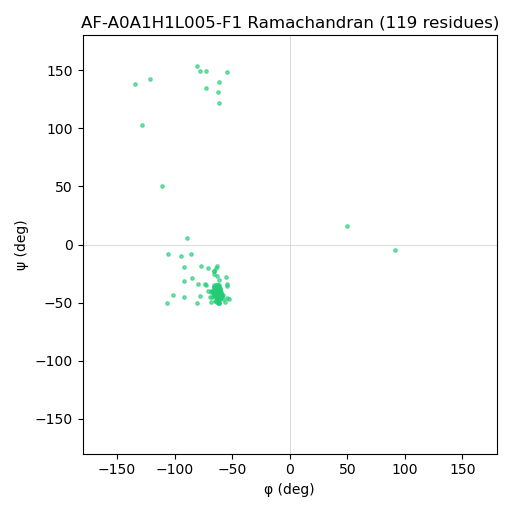 1 88 ? 9.404 -4.695 -14.539 1.00 87.06 88 ILE A C 1
ATOM 652 O O . ILE A 1 88 ? 10.439 -4.834 -15.176 1.00 87.06 88 ILE A O 1
ATOM 656 N N . VAL A 1 89 ? 9.253 -5.180 -13.304 1.00 88.75 89 VAL A N 1
ATOM 657 C CA . VAL A 1 89 ? 10.301 -5.900 -12.579 1.00 88.75 89 VAL A CA 1
ATOM 658 C C . VAL A 1 89 ? 9.720 -7.212 -12.071 1.00 88.75 89 VAL A C 1
ATOM 660 O O . VAL A 1 89 ? 9.024 -7.225 -11.061 1.00 88.75 89 VAL A O 1
ATOM 663 N N . THR A 1 90 ? 10.036 -8.331 -12.727 1.00 91.12 90 THR A N 1
ATOM 664 C CA . THR A 1 90 ? 9.418 -9.642 -12.428 1.00 91.12 90 THR A CA 1
ATOM 665 C C . THR A 1 90 ? 9.534 -10.046 -10.950 1.00 91.12 90 THR A C 1
ATOM 667 O O . THR A 1 90 ? 8.608 -10.630 -10.385 1.00 91.12 90 THR A O 1
ATOM 670 N N . SER A 1 91 ? 10.630 -9.689 -10.268 1.00 90.75 91 SER A N 1
ATOM 671 C CA . SER A 1 91 ? 10.801 -9.970 -8.834 1.00 90.75 91 SER A CA 1
ATOM 672 C C . SER A 1 91 ? 9.786 -9.245 -7.933 1.00 90.75 91 SER A C 1
ATOM 674 O O . SER A 1 91 ? 9.519 -9.715 -6.824 1.00 90.75 91 SER A O 1
ATOM 676 N N . MET A 1 92 ? 9.150 -8.163 -8.402 1.00 93.69 92 MET A N 1
ATOM 677 C CA . MET A 1 92 ? 8.084 -7.474 -7.668 1.00 93.69 92 MET A CA 1
ATOM 678 C C . MET A 1 92 ? 6.827 -8.324 -7.505 1.00 93.69 92 MET A C 1
ATOM 680 O O . MET A 1 92 ? 6.107 -8.099 -6.539 1.00 93.69 92 MET A O 1
ATOM 684 N N . PHE A 1 93 ? 6.572 -9.337 -8.341 1.00 94.94 93 PHE A N 1
ATOM 685 C CA . PHE A 1 93 ? 5.451 -10.254 -8.091 1.00 94.94 93 PHE A CA 1
ATOM 686 C C . PHE A 1 93 ? 5.595 -10.975 -6.747 1.00 94.94 93 PHE A C 1
ATOM 688 O O . PHE A 1 93 ? 4.626 -11.100 -5.999 1.00 94.94 93 PHE A O 1
ATOM 695 N N . PHE A 1 94 ? 6.814 -11.401 -6.409 1.00 95.56 94 PHE A N 1
ATOM 696 C CA . PHE A 1 94 ? 7.095 -12.049 -5.131 1.00 95.56 94 PHE A CA 1
ATOM 697 C C . PHE A 1 94 ? 6.938 -11.073 -3.959 1.00 95.56 94 PHE A C 1
ATOM 699 O O . PHE A 1 94 ? 6.280 -11.390 -2.967 1.00 95.56 94 PHE A O 1
ATOM 706 N N . VAL A 1 95 ? 7.486 -9.862 -4.091 1.00 94.88 95 VAL A N 1
ATOM 707 C CA . VAL A 1 95 ? 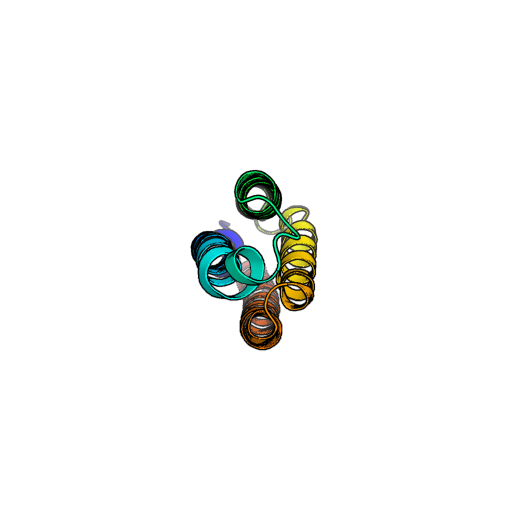7.379 -8.819 -3.058 1.00 94.88 95 VAL A CA 1
ATOM 708 C C . VAL A 1 95 ? 5.921 -8.404 -2.845 1.00 94.88 95 VAL A C 1
ATOM 710 O O . VAL A 1 95 ? 5.449 -8.377 -1.710 1.00 94.88 95 VAL A O 1
ATOM 713 N N . ALA A 1 96 ? 5.181 -8.156 -3.925 1.00 95.25 96 ALA A N 1
ATOM 714 C CA . ALA A 1 96 ? 3.769 -7.803 -3.873 1.00 95.25 96 ALA A CA 1
ATOM 715 C C . ALA A 1 96 ? 2.929 -8.916 -3.238 1.00 95.25 96 ALA A C 1
ATOM 717 O O . ALA A 1 96 ? 2.055 -8.622 -2.430 1.00 95.25 96 ALA A O 1
ATOM 718 N N . ALA A 1 97 ? 3.211 -10.191 -3.522 1.00 96.88 97 ALA A N 1
ATOM 719 C CA . ALA A 1 97 ? 2.504 -11.304 -2.890 1.00 96.88 97 ALA A CA 1
ATOM 720 C C . ALA A 1 97 ? 2.663 -11.305 -1.358 1.00 96.88 97 ALA A C 1
ATOM 722 O O . ALA A 1 97 ? 1.684 -11.511 -0.634 1.00 96.88 97 ALA A O 1
ATOM 723 N N . ILE A 1 98 ? 3.871 -11.023 -0.857 1.00 96.44 98 ILE A N 1
ATOM 724 C CA . ILE A 1 98 ? 4.130 -10.900 0.585 1.00 96.44 98 ILE A CA 1
ATOM 725 C C . ILE A 1 98 ? 3.330 -9.732 1.172 1.00 96.44 98 ILE A C 1
ATOM 727 O O . ILE A 1 98 ? 2.660 -9.899 2.193 1.00 96.44 98 ILE A O 1
ATOM 731 N N . PHE A 1 99 ? 3.356 -8.570 0.521 1.00 94.62 99 PHE A N 1
ATOM 732 C CA . PHE A 1 99 ? 2.647 -7.382 0.999 1.00 94.62 99 PHE A CA 1
ATOM 733 C C . PHE A 1 99 ? 1.129 -7.543 0.974 1.00 94.62 99 PHE A C 1
ATOM 735 O O . PHE A 1 99 ? 0.474 -7.221 1.966 1.00 94.62 99 PHE A O 1
ATOM 742 N N . ILE A 1 100 ? 0.581 -8.168 -0.068 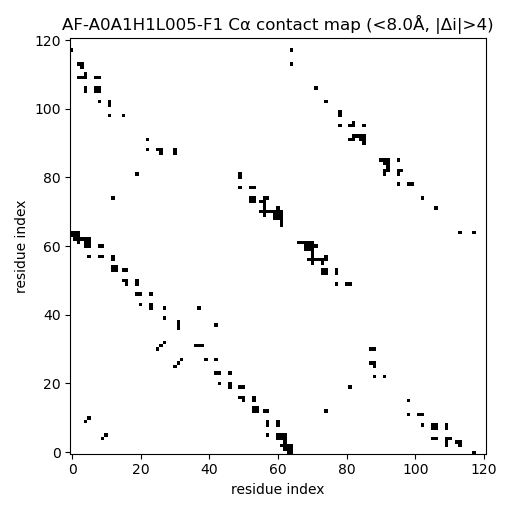1.00 96.56 100 ILE A N 1
ATOM 743 C CA . ILE A 1 100 ? -0.834 -8.542 -0.154 1.00 96.56 100 ILE A CA 1
ATOM 744 C C . ILE A 1 100 ? -1.218 -9.444 1.020 1.00 96.56 100 ILE A C 1
ATOM 746 O O . ILE A 1 100 ? -2.239 -9.212 1.675 1.00 96.56 100 ILE A O 1
ATOM 750 N N . ALA A 1 101 ? -0.401 -10.460 1.313 1.00 96.44 101 ALA A N 1
ATOM 751 C CA . ALA A 1 101 ? -0.654 -11.372 2.423 1.00 96.44 101 ALA A CA 1
ATOM 752 C C . ALA A 1 101 ? -0.620 -10.633 3.770 1.00 96.44 101 ALA A C 1
ATOM 754 O O . ALA A 1 101 ? -1.547 -10.763 4.575 1.00 96.44 101 ALA A O 1
ATOM 755 N N . MET A 1 102 ? 0.399 -9.802 4.003 1.00 94.88 102 MET A N 1
ATOM 756 C CA . MET A 1 102 ? 0.513 -8.990 5.218 1.00 94.88 102 MET A CA 1
ATOM 757 C C . MET A 1 102 ? -0.657 -8.008 5.363 1.00 94.88 102 MET A C 1
ATOM 759 O O . MET A 1 102 ? -1.217 -7.871 6.455 1.00 94.88 102 MET A O 1
ATOM 763 N N . TRP A 1 103 ? -1.073 -7.361 4.275 1.00 94.81 103 TRP A N 1
ATOM 764 C CA . TRP A 1 103 ? -2.224 -6.463 4.240 1.00 94.81 103 TRP A CA 1
ATOM 765 C C . TRP A 1 103 ? -3.519 -7.193 4.606 1.00 94.81 103 TRP A C 1
ATOM 767 O O . TRP A 1 103 ? -4.241 -6.773 5.513 1.00 94.81 103 TRP A O 1
ATOM 777 N N . ALA A 1 104 ? -3.793 -8.336 3.976 1.00 94.00 104 ALA A N 1
ATOM 778 C CA . ALA A 1 104 ? -4.984 -9.130 4.266 1.00 94.00 104 ALA A CA 1
ATOM 779 C C . ALA A 1 104 ? -5.033 -9.577 5.739 1.00 94.00 104 ALA A C 1
ATOM 781 O O . ALA A 1 104 ? -6.062 -9.432 6.409 1.00 94.00 104 ALA A O 1
ATOM 782 N N . VAL A 1 105 ? -3.903 -10.064 6.262 1.00 93.94 105 VAL A N 1
ATOM 783 C CA . VAL A 1 105 ? -3.764 -10.498 7.659 1.00 93.94 105 VAL A CA 1
ATOM 784 C C . VAL A 1 105 ? -3.994 -9.324 8.611 1.00 93.94 105 VAL A C 1
ATOM 786 O O . VAL A 1 105 ? -4.815 -9.422 9.526 1.00 93.94 105 VAL A O 1
ATOM 789 N N . THR A 1 106 ? -3.326 -8.191 8.396 1.00 91.38 106 THR A N 1
ATOM 790 C CA . THR A 1 106 ? -3.462 -7.015 9.271 1.00 91.38 106 THR A CA 1
ATOM 791 C C . THR A 1 106 ? -4.876 -6.441 9.254 1.00 91.38 106 THR A C 1
ATOM 793 O O . THR A 1 106 ? -5.395 -6.111 10.323 1.00 91.38 106 THR A O 1
ATOM 796 N N . VAL A 1 107 ? -5.549 -6.396 8.100 1.00 91.81 107 VAL A N 1
ATOM 797 C CA . VAL A 1 107 ? -6.960 -5.982 7.994 1.00 91.81 107 VAL A CA 1
ATOM 798 C C . VAL A 1 107 ? -7.876 -6.928 8.776 1.00 91.81 107 VAL A C 1
ATOM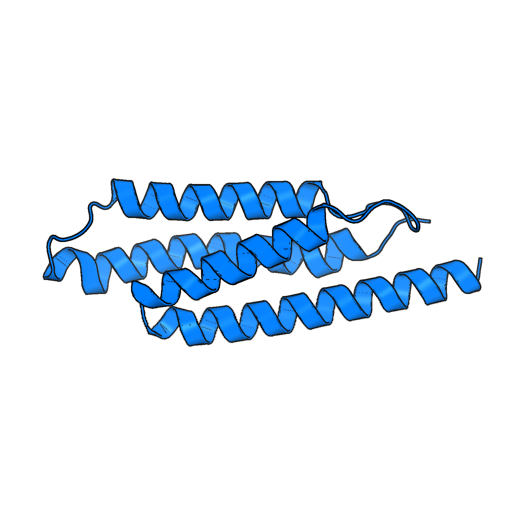 800 O O . VAL A 1 107 ? -8.730 -6.466 9.542 1.00 91.81 107 VAL A O 1
ATOM 803 N N . TYR A 1 108 ? -7.691 -8.244 8.632 1.00 91.44 108 TYR A N 1
ATOM 804 C CA . TYR A 1 108 ? -8.485 -9.248 9.343 1.00 91.44 108 TYR A CA 1
ATOM 805 C C . TYR A 1 108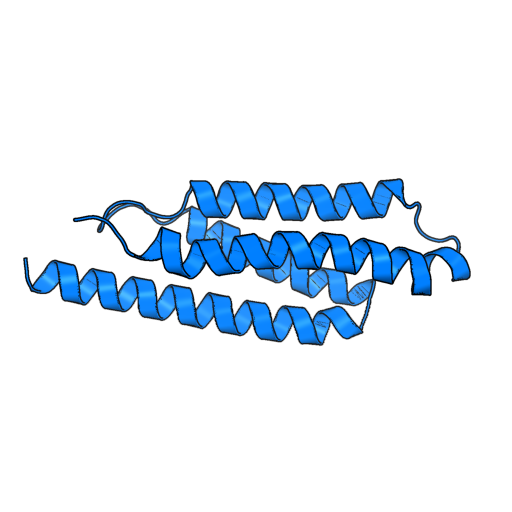 ? -8.323 -9.139 10.867 1.00 91.44 108 TYR A C 1
ATOM 807 O O . TYR A 1 108 ? -9.319 -9.044 11.595 1.00 91.44 108 TYR A O 1
ATOM 815 N N . TRP A 1 109 ? -7.081 -9.093 11.354 1.00 90.38 109 TRP A N 1
ATOM 816 C CA . TRP A 1 109 ? -6.791 -8.992 12.786 1.00 90.38 109 TRP A CA 1
ATOM 817 C C . TRP A 1 109 ? -7.233 -7.655 13.376 1.00 90.38 109 TRP A C 1
ATOM 819 O O . TRP A 1 109 ? -7.839 -7.643 14.447 1.00 90.38 109 TRP A O 1
ATOM 829 N N . SER A 1 110 ? -7.032 -6.542 12.664 1.00 87.00 110 SER A N 1
ATOM 830 C CA . SER A 1 110 ? -7.515 -5.225 13.107 1.00 87.00 110 SER A CA 1
ATOM 831 C C . SER A 1 110 ? -9.037 -5.220 13.262 1.00 87.00 110 SER A C 1
ATOM 833 O O . SER A 1 110 ? -9.561 -4.744 14.269 1.00 87.00 110 SER A O 1
ATOM 835 N N . ALA A 1 111 ? -9.760 -5.826 12.312 1.00 86.88 111 ALA A N 1
ATOM 836 C CA . ALA A 1 111 ? -11.212 -5.951 12.388 1.00 86.88 111 ALA A CA 1
ATOM 837 C C . ALA A 1 111 ? -11.669 -6.854 13.539 1.00 86.88 111 ALA A C 1
ATOM 839 O O . ALA A 1 111 ? -12.716 -6.592 14.132 1.00 86.88 111 ALA A O 1
ATOM 840 N N . ARG A 1 112 ? -10.933 -7.933 13.827 1.00 88.56 112 ARG A N 1
ATOM 841 C CA . ARG A 1 112 ? -11.247 -8.858 14.922 1.00 88.56 112 ARG A CA 1
ATOM 842 C C . ARG A 1 112 ? -11.040 -8.205 16.287 1.00 88.56 112 ARG A C 1
ATOM 844 O O . ARG A 1 112 ? -11.960 -8.233 17.099 1.00 88.56 112 ARG A O 1
ATOM 851 N N . ILE A 1 113 ? -9.890 -7.566 16.496 1.00 86.25 113 ILE A N 1
ATOM 852 C CA . ILE A 1 113 ? -9.560 -6.873 17.748 1.00 86.25 113 ILE A CA 1
ATOM 853 C C . ILE A 1 113 ? -10.582 -5.772 18.032 1.00 86.25 113 ILE A C 1
ATOM 855 O O . ILE A 1 113 ? -11.091 -5.686 19.145 1.00 86.25 113 ILE A O 1
ATOM 859 N N . ASP A 1 114 ? -10.941 -4.967 17.027 1.00 86.00 114 ASP A N 1
ATOM 860 C CA . ASP A 1 114 ? -11.934 -3.905 17.205 1.00 86.00 114 ASP A CA 1
ATOM 861 C C . ASP A 1 114 ? -13.317 -4.460 17.611 1.00 86.00 114 ASP A C 1
ATOM 863 O O . ASP A 1 114 ? -14.005 -3.827 18.411 1.00 86.00 114 ASP A O 1
ATOM 867 N N . ARG A 1 115 ? -13.724 -5.645 17.119 1.00 84.81 115 ARG A N 1
ATOM 868 C CA . ARG A 1 115 ? -14.980 -6.302 17.542 1.00 84.81 115 ARG A CA 1
ATOM 869 C C . ARG A 1 115 ? -14.915 -6.801 18.982 1.00 84.81 115 ARG A C 1
ATOM 871 O O . ARG A 1 115 ? -15.858 -6.592 19.735 1.00 84.81 115 ARG A O 1
ATOM 878 N N . GLU A 1 116 ? -13.818 -7.449 19.361 1.00 88.44 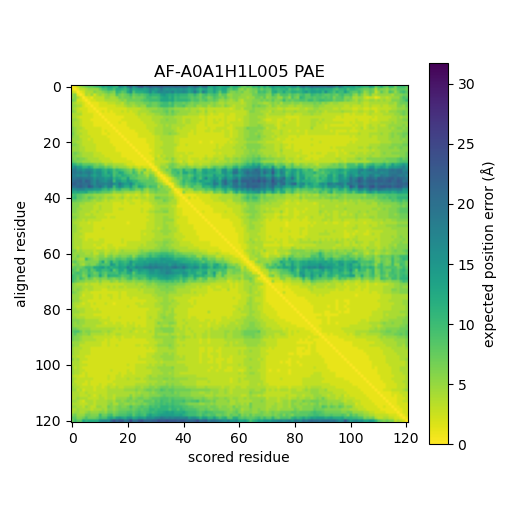116 GLU A N 1
ATOM 879 C CA . GLU A 1 116 ? -13.629 -7.962 20.723 1.00 88.44 116 GLU A CA 1
ATOM 880 C C . GLU A 1 116 ? -13.567 -6.819 21.746 1.00 88.44 116 GLU A C 1
ATOM 882 O O . GLU A 1 116 ? -14.148 -6.923 22.823 1.00 88.44 116 GLU A O 1
ATOM 887 N N . VAL A 1 117 ? -12.920 -5.706 21.392 1.00 84.81 117 VAL A N 1
ATOM 888 C CA . VAL A 1 117 ? -12.879 -4.488 22.211 1.00 84.81 117 VAL A CA 1
ATOM 889 C C . VAL A 1 117 ? -14.268 -3.857 22.326 1.00 84.81 117 VAL A C 1
ATOM 891 O O . VAL A 1 117 ? -14.653 -3.465 23.420 1.00 84.81 117 VAL A O 1
ATOM 894 N N . ALA A 1 118 ? -15.040 -3.797 21.234 1.00 83.38 118 ALA A N 1
ATOM 895 C CA . ALA A 1 118 ? -16.410 -3.280 21.250 1.00 83.38 118 ALA A CA 1
ATOM 896 C C . ALA A 1 118 ? -17.375 -4.117 22.101 1.00 83.38 118 ALA A C 1
ATOM 898 O O . ALA A 1 118 ? -18.263 -3.548 22.714 1.00 83.38 118 ALA A O 1
ATOM 899 N N . ALA A 1 119 ? -17.207 -5.441 22.141 1.00 86.12 119 ALA A N 1
ATOM 900 C CA . ALA A 1 119 ? -18.070 -6.337 22.914 1.00 86.12 119 ALA A CA 1
ATOM 901 C C . ALA A 1 119 ? -17.777 -6.333 24.426 1.00 86.12 119 ALA A C 1
ATOM 903 O O . ALA A 1 119 ? -18.597 -6.810 25.205 1.00 86.12 119 ALA A O 1
ATOM 904 N N . ARG A 1 120 ? -16.594 -5.854 24.838 1.00 81.75 120 ARG A N 1
ATOM 905 C CA . ARG A 1 120 ? -16.166 -5.779 26.248 1.00 81.75 120 ARG A CA 1
ATOM 906 C C . ARG A 1 120 ? -16.442 -4.423 26.907 1.00 81.75 120 ARG A C 1
ATOM 908 O O . ARG A 1 120 ? -16.211 -4.307 28.108 1.00 81.75 120 ARG A O 1
ATOM 915 N N . ALA A 1 121 ? -16.833 -3.414 26.132 1.00 71.19 121 ALA A N 1
ATOM 916 C CA . ALA A 1 121 ? -17.111 -2.054 26.594 1.00 71.19 121 ALA A CA 1
ATOM 917 C C . ALA A 1 121 ? -18.616 -1.815 26.693 1.00 71.19 121 ALA A C 1
ATOM 919 O O . ALA A 1 121 ? -19.005 -1.056 27.604 1.00 71.19 121 ALA A O 1
#

Solvent-accessible surface area (backbone atoms only — not comparable to full-atom values): 6321 Å² total; per-residue (Å²): 110,80,36,56,37,48,62,54,48,28,52,54,41,54,54,45,45,57,50,44,56,49,49,40,54,50,34,46,71,66,47,27,75,74,62,76,77,59,56,71,68,57,46,52,50,55,38,48,53,50,38,51,46,31,51,52,14,46,71,41,33,32,62,40,72,90,52,73,54,64,11,58,60,40,43,52,51,39,43,53,52,45,36,56,46,16,83,76,36,67,71,33,41,60,55,27,51,52,50,44,51,51,49,54,49,33,52,51,51,30,55,49,52,47,50,57,54,60,75,75,107

Foldseek 3Di:
DWFCLLVQLVVLLVVVLVVLVVLLVVLVVPPCVVPVPDDSVRSVVLSVVLNVLSVVLSVQADGDQPDDGPSLVSVVVSLVSQCVSCVSPVCSVVVSVVSVVSSVVSVVVSNVVSVVVVVVD

Radius of gyration: 16.42 Å; Cα contacts (8 Å, |Δi|>4): 133; chains: 1; bounding box: 37×23×50 Å

Sequence (121 aa):
MKSKFPVLCGSILICELFIVYFAVLTAYGLEVKAAESLSLGQLLLGASVIAVLAIVSAVLLPRRIGQKRPGVALGWVVQILLLSSGFIVTSMFFVAAIFIAMWAVTVYWSARIDREVAARA